Protein AF-A0A7X0Y5F2-F1 (afdb_monomer_lite)

Organism: NCBI:txid1494963

Sequence (61 aa):
MSITPGCTVEVQDRTGVELYLVEGQKVKVLEVHESGMLKVTDQFSEIFIQRDQVKEVKNYG

pLDDT: mean 87.82, std 10.7, range [44.88, 96.44]

Structure (mmCIF, N/CA/C/O backbone):
data_AF-A0A7X0Y5F2-F1
#
_entry.id   AF-A0A7X0Y5F2-F1
#
loop_
_atom_site.group_PDB
_atom_site.id
_atom_site.type_symbol
_atom_site.label_atom_id
_atom_site.label_alt_id
_atom_site.label_comp_id
_atom_site.label_asym_id
_atom_site.label_entity_id
_atom_site.label_seq_id
_atom_site.pdbx_PDB_ins_code
_atom_site.Cartn_x
_atom_site.Cartn_y
_atom_site.Cartn_z
_atom_site.occupancy
_atom_site.B_iso_or_equiv
_atom_site.auth_seq_id
_atom_site.auth_comp_id
_atom_site.auth_asym_id
_atom_site.auth_atom_id
_atom_site.pdbx_PDB_model_num
ATOM 1 N N . MET A 1 1 ? -11.197 2.329 -11.546 1.00 58.28 1 MET A N 1
ATOM 2 C CA . MET A 1 1 ? -9.778 2.614 -11.852 1.00 58.28 1 MET A CA 1
ATOM 3 C C . MET A 1 1 ? -8.945 1.555 -11.168 1.00 58.28 1 MET A C 1
ATOM 5 O O . MET A 1 1 ? -9.360 1.104 -10.103 1.00 58.28 1 MET A O 1
ATOM 9 N N . SER A 1 2 ? -7.886 1.067 -11.812 1.00 83.38 2 SER A N 1
ATOM 10 C CA . SER A 1 2 ? -7.090 -0.017 -11.242 1.00 83.38 2 SER A CA 1
ATOM 11 C C . SER A 1 2 ? -5.801 0.539 -10.659 1.00 83.38 2 SER A C 1
ATOM 13 O O . SER A 1 2 ? -5.004 1.097 -11.401 1.00 83.38 2 SER A O 1
ATOM 15 N N . ILE A 1 3 ? -5.596 0.354 -9.354 1.00 89.75 3 ILE A N 1
ATOM 16 C CA . ILE A 1 3 ? -4.306 0.594 -8.709 1.00 89.75 3 ILE A CA 1
ATOM 17 C C . ILE A 1 3 ? -3.317 -0.447 -9.240 1.00 89.75 3 ILE A C 1
ATOM 19 O O . ILE A 1 3 ? -3.580 -1.652 -9.140 1.00 89.75 3 ILE A O 1
ATOM 23 N N . THR A 1 4 ? -2.203 0.030 -9.791 1.00 92.81 4 THR A N 1
ATOM 24 C CA . THR A 1 4 ? -1.090 -0.765 -10.327 1.00 92.81 4 THR A CA 1
ATOM 25 C C . THR A 1 4 ? 0.241 -0.323 -9.708 1.00 92.81 4 THR A C 1
ATOM 27 O O . THR A 1 4 ? 0.320 0.781 -9.157 1.00 92.81 4 THR A O 1
ATOM 30 N N . PRO A 1 5 ? 1.310 -1.134 -9.812 1.00 94.50 5 PRO A N 1
ATOM 31 C CA . PRO A 1 5 ? 2.661 -0.693 -9.471 1.00 94.50 5 PRO A CA 1
ATOM 32 C C . PRO A 1 5 ? 3.011 0.647 -10.129 1.00 94.50 5 PRO A C 1
ATOM 34 O O . PRO A 1 5 ? 2.720 0.871 -11.303 1.00 94.50 5 PRO A O 1
ATOM 37 N N . GLY A 1 6 ? 3.617 1.551 -9.363 1.00 92.62 6 GLY A N 1
ATOM 38 C CA . GLY A 1 6 ? 3.969 2.904 -9.790 1.00 92.62 6 GLY A CA 1
ATOM 39 C C . GLY A 1 6 ? 2.928 3.980 -9.471 1.00 92.62 6 GLY A C 1
ATOM 40 O O . GLY A 1 6 ? 3.305 5.152 -9.432 1.00 92.62 6 GLY A O 1
ATOM 41 N N . CYS A 1 7 ? 1.670 3.619 -9.189 1.00 92.88 7 CYS A N 1
ATOM 42 C CA . CYS A 1 7 ? 0.641 4.585 -8.799 1.00 92.88 7 CYS A CA 1
ATOM 43 C C . CYS A 1 7 ? 0.984 5.274 -7.470 1.00 92.88 7 CYS A C 1
ATOM 45 O O . CYS A 1 7 ? 1.550 4.665 -6.559 1.00 92.88 7 CYS A O 1
ATOM 47 N N . THR A 1 8 ? 0.578 6.537 -7.339 1.00 94.19 8 THR A N 1
ATOM 48 C CA . THR A 1 8 ? 0.510 7.217 -6.042 1.00 94.19 8 THR A CA 1
ATOM 49 C C . THR A 1 8 ? -0.882 7.018 -5.460 1.00 94.19 8 THR A C 1
ATOM 51 O O . THR A 1 8 ? -1.888 7.278 -6.122 1.00 94.19 8 THR A O 1
ATOM 54 N N . VAL A 1 9 ? -0.940 6.559 -4.217 1.00 93.81 9 VAL A N 1
ATOM 55 C CA . VAL A 1 9 ? -2.187 6.367 -3.476 1.00 93.81 9 VAL A CA 1
ATOM 56 C C . VAL A 1 9 ? -2.136 7.157 -2.177 1.00 93.81 9 VAL A C 1
ATOM 58 O O . VAL A 1 9 ? -1.065 7.394 -1.627 1.00 93.81 9 VAL A O 1
ATOM 61 N N . GLU A 1 10 ? -3.295 7.587 -1.705 1.00 94.56 10 GLU A N 1
ATOM 62 C CA . GLU A 1 10 ? -3.468 8.274 -0.433 1.00 94.56 10 GLU A CA 1
ATOM 63 C C . GLU A 1 10 ? -4.095 7.316 0.576 1.00 94.56 10 GLU A C 1
ATOM 65 O O . GLU A 1 10 ? -5.136 6.718 0.292 1.00 94.56 10 GLU A O 1
ATOM 70 N N . VAL A 1 11 ? -3.469 7.174 1.741 1.00 93.56 11 VAL A N 1
ATOM 71 C CA . VAL A 1 11 ? -3.971 6.345 2.843 1.00 93.56 11 VAL A CA 1
ATOM 72 C C . VAL A 1 11 ? -5.274 6.945 3.369 1.00 93.56 11 VAL A C 1
ATOM 74 O O . VAL A 1 11 ? -5.320 8.129 3.684 1.00 93.56 11 VAL A O 1
ATOM 77 N N . GLN A 1 12 ? -6.339 6.153 3.436 1.00 94.69 12 GLN A N 1
ATOM 78 C CA . GLN A 1 12 ? -7.657 6.566 3.937 1.00 94.69 12 GLN A CA 1
ATOM 79 C C . GLN A 1 12 ? -7.983 5.928 5.292 1.00 94.69 12 GLN A C 1
ATOM 81 O O . GLN A 1 12 ? -8.696 6.531 6.083 1.00 94.69 12 GLN A O 1
ATOM 86 N N . ASP A 1 13 ? -7.461 4.729 5.547 1.00 90.44 13 ASP A N 1
ATOM 87 C CA . ASP A 1 13 ? -7.597 3.994 6.805 1.00 90.44 13 ASP A CA 1
ATOM 88 C C . ASP A 1 13 ? -6.266 3.296 7.115 1.00 90.44 13 ASP A C 1
ATOM 90 O O . ASP A 1 13 ? -5.548 2.854 6.218 1.00 90.44 13 ASP A O 1
ATOM 94 N N . ARG A 1 14 ? -5.916 3.221 8.396 1.00 86.81 14 ARG A N 1
ATOM 95 C CA . ARG A 1 14 ? -4.676 2.605 8.894 1.00 86.81 14 ARG A CA 1
ATOM 96 C C . ARG A 1 14 ? -4.926 1.465 9.880 1.00 86.81 14 ARG A C 1
ATOM 98 O O . ARG A 1 14 ? -4.006 1.018 10.5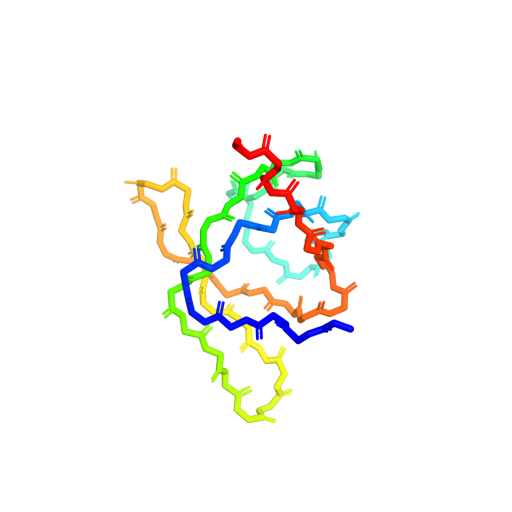63 1.00 86.81 14 ARG A O 1
ATOM 105 N N . THR A 1 15 ? -6.167 1.007 10.004 1.00 87.62 15 THR A N 1
ATOM 106 C CA . THR A 1 15 ? -6.531 -0.098 10.891 1.00 87.62 15 THR A CA 1
ATOM 107 C C . THR A 1 15 ? -5.730 -1.351 10.530 1.00 87.62 15 THR A C 1
ATOM 109 O O . THR A 1 15 ? -5.788 -1.835 9.404 1.00 87.62 15 THR A O 1
ATOM 112 N N . GLY A 1 16 ? -4.960 -1.877 11.486 1.00 82.69 16 GLY A N 1
ATOM 113 C CA . GLY A 1 16 ? -4.137 -3.077 11.283 1.00 82.69 16 GLY A CA 1
ATOM 114 C C . GLY A 1 16 ? -2.867 -2.869 10.450 1.00 82.69 16 GLY A C 1
ATOM 115 O O . GLY A 1 16 ? -2.155 -3.839 10.205 1.00 82.69 16 GLY A O 1
ATOM 116 N N . VAL A 1 17 ? -2.561 -1.633 10.048 1.00 81.44 17 VAL A N 1
ATOM 117 C CA . VAL A 1 17 ? -1.298 -1.273 9.397 1.00 81.44 17 VAL A CA 1
ATOM 118 C C . VAL A 1 17 ? -0.290 -0.858 10.470 1.00 81.44 17 VAL 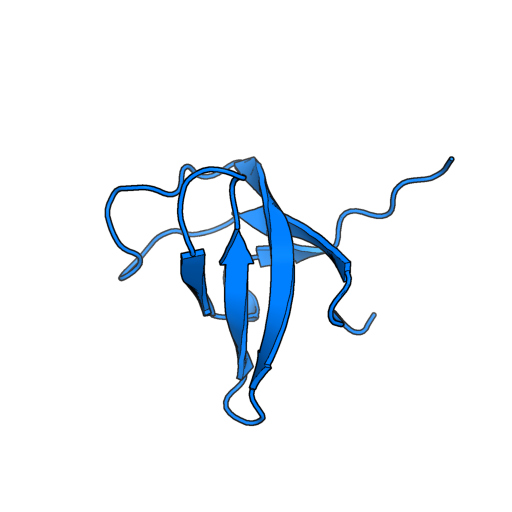A C 1
ATOM 120 O O . VAL A 1 17 ? -0.656 -0.219 11.460 1.00 81.44 17 VAL A O 1
ATOM 123 N N . GLU A 1 18 ? 0.979 -1.240 10.303 1.00 69.88 18 GLU A N 1
ATOM 124 C CA . GLU A 1 18 ? 2.052 -0.834 11.216 1.00 69.88 18 GLU A CA 1
ATOM 125 C C . GLU A 1 18 ? 2.083 0.697 11.392 1.00 69.88 18 GLU A C 1
ATOM 127 O O . GLU A 1 18 ? 1.721 1.447 10.484 1.00 69.88 18 GLU A O 1
ATOM 132 N N . LEU A 1 19 ? 2.525 1.165 12.568 1.00 68.44 19 LEU A N 1
ATOM 133 C CA . LEU A 1 19 ? 2.440 2.558 13.057 1.00 68.44 19 LEU A CA 1
ATOM 134 C C . LEU A 1 19 ? 3.101 3.635 12.164 1.00 68.44 19 LEU A C 1
ATOM 136 O O . LEU A 1 19 ? 3.117 4.807 12.535 1.00 68.44 19 LEU A O 1
ATOM 140 N N . TYR A 1 20 ? 3.655 3.255 11.018 1.00 77.06 20 TYR A N 1
ATOM 141 C CA . TYR A 1 20 ? 4.430 4.098 10.118 1.00 77.06 20 TYR A CA 1
ATOM 142 C C . TYR A 1 20 ? 3.578 4.888 9.114 1.00 77.06 20 TYR A C 1
ATOM 144 O O . TYR A 1 20 ? 4.046 5.913 8.627 1.00 77.06 20 TYR A O 1
ATOM 152 N N . LEU A 1 21 ? 2.341 4.461 8.814 1.00 84.00 21 LEU A N 1
ATOM 153 C CA . LEU A 1 21 ? 1.457 5.195 7.897 1.00 84.00 21 LEU A CA 1
ATOM 154 C C . LEU A 1 21 ? 0.478 6.119 8.625 1.00 84.00 21 LEU A C 1
ATOM 156 O O . LEU A 1 21 ? -0.143 5.756 9.628 1.00 84.00 21 LEU A O 1
ATOM 160 N N . VAL A 1 22 ? 0.300 7.311 8.058 1.00 87.62 22 VAL A N 1
ATOM 161 C CA . VAL A 1 22 ? -0.649 8.327 8.524 1.00 87.62 22 VAL A CA 1
ATOM 162 C C . VAL A 1 22 ? -1.798 8.457 7.522 1.00 87.62 22 VAL A C 1
ATOM 164 O O . VAL A 1 22 ? -1.583 8.450 6.312 1.00 87.62 22 VAL A O 1
ATOM 167 N N . GLU A 1 23 ? -3.031 8.601 8.007 1.00 90.75 23 GLU A N 1
ATOM 168 C CA . GLU A 1 23 ? -4.178 8.922 7.146 1.00 90.75 23 GLU A CA 1
ATOM 169 C C . GLU A 1 23 ? -3.939 10.242 6.392 1.00 90.75 23 GLU A C 1
ATOM 171 O O . GLU A 1 23 ? -3.428 11.216 6.944 1.00 90.75 23 GLU A O 1
ATOM 176 N N . GLY A 1 24 ? -4.271 10.267 5.103 1.00 90.56 24 GLY A N 1
ATOM 177 C CA . GLY A 1 24 ? -3.965 11.365 4.185 1.00 90.56 24 GLY A CA 1
ATOM 178 C C . GLY A 1 24 ? -2.536 11.352 3.623 1.00 90.56 24 GLY A C 1
ATOM 179 O O . GLY A 1 24 ? -2.221 12.147 2.735 1.00 90.56 24 GLY A O 1
ATOM 180 N N . GLN A 1 25 ? -1.653 10.460 4.087 1.00 91.62 25 GLN A N 1
ATOM 181 C CA . GLN A 1 25 ? -0.303 10.334 3.538 1.00 91.62 25 GLN A CA 1
ATOM 182 C C . GLN A 1 25 ? -0.346 9.759 2.122 1.00 91.62 25 GLN A C 1
ATOM 184 O O . GLN A 1 25 ? -1.030 8.772 1.848 1.00 91.62 25 GLN A O 1
ATOM 189 N N . LYS A 1 26 ? 0.439 10.354 1.219 1.00 93.62 26 LYS A N 1
ATOM 190 C CA . LYS A 1 26 ? 0.624 9.850 -0.143 1.00 93.62 26 LYS A CA 1
ATOM 191 C C . LYS A 1 26 ? 1.831 8.929 -0.198 1.00 93.62 26 LYS A C 1
ATOM 193 O O . LYS A 1 26 ? 2.940 9.338 0.136 1.00 93.62 26 LYS A O 1
ATOM 198 N N . VAL A 1 27 ? 1.610 7.711 -0.666 1.00 93.44 27 VAL A N 1
ATOM 199 C CA . VAL A 1 27 ? 2.626 6.664 -0.796 1.00 93.44 27 VAL A CA 1
ATOM 200 C C . VAL A 1 27 ? 2.639 6.116 -2.215 1.00 93.44 27 VAL A C 1
ATOM 202 O O . VAL A 1 27 ? 1.666 6.245 -2.966 1.00 93.44 27 VAL A O 1
ATOM 205 N N . LYS A 1 28 ? 3.762 5.521 -2.613 1.00 95.31 28 LYS A N 1
ATOM 206 C CA . LYS A 1 28 ? 3.905 4.908 -3.935 1.00 95.31 28 LYS A CA 1
ATOM 207 C C . LYS A 1 28 ? 3.661 3.410 -3.839 1.00 95.31 28 LYS A C 1
ATOM 209 O O . LYS A 1 28 ? 4.231 2.751 -2.977 1.00 95.31 28 LYS A O 1
ATOM 214 N N . VAL A 1 29 ? 2.860 2.871 -4.750 1.00 95.38 29 VAL A N 1
ATOM 215 C CA . VAL A 1 29 ? 2.643 1.427 -4.873 1.00 95.38 29 VAL A CA 1
ATOM 216 C C . VAL A 1 29 ? 3.850 0.799 -5.560 1.00 95.38 29 VAL A C 1
ATOM 218 O O . VAL A 1 29 ? 4.240 1.222 -6.650 1.00 95.38 29 VAL A O 1
ATOM 221 N N . LEU A 1 30 ? 4.436 -0.209 -4.925 1.00 95.88 30 LEU A N 1
ATOM 222 C CA . LEU A 1 30 ? 5.532 -1.010 -5.463 1.00 95.88 30 LEU A CA 1
ATOM 223 C C . LEU A 1 30 ? 5.008 -2.291 -6.107 1.00 95.88 30 LEU A C 1
ATOM 225 O O . LEU A 1 30 ? 5.398 -2.612 -7.224 1.00 95.88 30 LEU A O 1
ATOM 229 N N . GLU A 1 31 ? 4.090 -2.986 -5.433 1.00 96.44 31 GLU A N 1
ATOM 230 C CA . GLU A 1 31 ? 3.538 -4.267 -5.881 1.00 96.44 31 GLU A CA 1
ATOM 231 C C . GLU A 1 31 ? 2.048 -4.378 -5.532 1.00 96.44 31 GLU A C 1
ATOM 233 O O . GLU A 1 31 ? 1.561 -3.756 -4.583 1.00 96.44 31 GLU A O 1
ATOM 238 N N . VAL A 1 32 ? 1.323 -5.182 -6.313 1.00 95.12 32 VAL A N 1
ATOM 239 C CA . VAL A 1 32 ? -0.097 -5.494 -6.107 1.00 95.12 32 VAL A CA 1
ATOM 240 C C . VAL A 1 32 ? -0.239 -7.009 -6.083 1.00 95.12 32 VAL A C 1
ATOM 242 O O . VAL A 1 32 ? 0.027 -7.665 -7.088 1.00 95.12 32 VAL A O 1
ATOM 245 N N . HIS A 1 33 ? -0.659 -7.563 -4.949 1.00 94.50 33 HIS A N 1
ATOM 246 C CA . HIS A 1 33 ? -0.881 -8.997 -4.797 1.00 94.50 33 HIS A CA 1
ATOM 247 C C . HIS A 1 33 ? -2.313 -9.375 -5.195 1.00 94.50 33 HIS A C 1
ATOM 249 O O . HIS A 1 33 ? -3.248 -8.591 -5.022 1.00 94.50 33 HIS A O 1
ATOM 255 N N . GLU A 1 34 ? -2.505 -10.608 -5.671 1.00 90.06 34 GLU A N 1
ATOM 256 C CA . GLU A 1 34 ? -3.827 -11.129 -6.061 1.00 90.06 34 GLU A CA 1
ATOM 257 C C . GLU A 1 34 ? -4.833 -11.154 -4.898 1.00 90.06 34 GLU A C 1
ATOM 259 O O . GLU A 1 34 ? -6.037 -11.078 -5.121 1.00 90.06 34 GLU A O 1
ATOM 264 N N . SER A 1 35 ? -4.344 -11.184 -3.653 1.00 90.94 35 SER A N 1
ATOM 265 C CA . SER A 1 35 ? -5.162 -11.084 -2.439 1.00 90.94 35 SER A CA 1
ATOM 266 C C . SER A 1 35 ? -5.808 -9.710 -2.228 1.00 90.94 35 SER A C 1
ATOM 268 O O . SER A 1 35 ? -6.639 -9.572 -1.336 1.00 90.94 35 SER A O 1
ATOM 270 N N . GLY A 1 36 ? -5.422 -8.690 -3.002 1.00 89.38 36 GLY A N 1
ATOM 271 C CA . GLY A 1 36 ? -5.832 -7.301 -2.782 1.00 89.38 36 GLY A CA 1
ATOM 272 C C . GLY A 1 36 ? -4.911 -6.522 -1.839 1.00 89.38 36 GLY A C 1
ATOM 273 O O . GLY A 1 36 ? -5.152 -5.340 -1.606 1.00 89.38 36 GLY A O 1
ATOM 274 N N . MET A 1 37 ? -3.833 -7.139 -1.348 1.00 94.19 37 MET A N 1
ATOM 275 C CA . MET A 1 37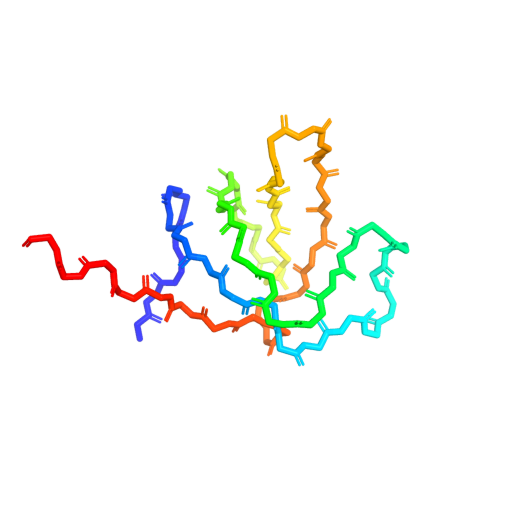 ? -2.814 -6.449 -0.560 1.00 94.19 37 MET A CA 1
ATOM 276 C C . MET A 1 37 ? -1.862 -5.663 -1.468 1.00 94.19 37 MET A C 1
ATOM 278 O O . MET A 1 37 ? -1.449 -6.135 -2.530 1.00 94.19 37 MET A O 1
ATOM 282 N N . LEU A 1 38 ? -1.501 -4.460 -1.040 1.00 94.44 38 LEU A N 1
ATOM 283 C CA . LEU A 1 38 ? -0.577 -3.570 -1.728 1.00 94.44 38 LEU A CA 1
ATOM 284 C C . LEU A 1 38 ? 0.713 -3.473 -0.926 1.00 94.44 38 LEU A C 1
ATOM 286 O O . LEU A 1 38 ? 0.672 -3.234 0.280 1.00 94.44 38 LEU A O 1
ATOM 290 N N . LYS A 1 39 ? 1.853 -3.592 -1.605 1.00 95.00 39 LYS A N 1
ATOM 291 C CA . LYS A 1 39 ? 3.139 -3.179 -1.046 1.00 95.00 39 LYS A CA 1
ATOM 292 C C . LYS A 1 39 ? 3.366 -1.725 -1.432 1.00 95.00 39 LYS A C 1
ATOM 294 O O . LYS A 1 39 ? 3.419 -1.406 -2.622 1.00 95.00 39 LYS A O 1
ATOM 299 N N . VAL A 1 40 ? 3.474 -0.843 -0.449 1.00 94.25 40 VAL A N 1
ATOM 300 C CA . VAL A 1 40 ? 3.669 0.597 -0.639 1.00 94.25 40 VAL A CA 1
ATOM 301 C C . VAL A 1 40 ? 4.970 1.058 -0.000 1.00 94.25 40 VAL A C 1
ATOM 303 O O . VAL A 1 40 ? 5.501 0.403 0.892 1.00 94.25 40 VAL A O 1
ATOM 306 N N . THR A 1 41 ? 5.485 2.197 -0.449 1.00 93.31 41 THR A N 1
ATOM 307 C CA . THR A 1 41 ? 6.629 2.853 0.182 1.00 93.31 41 THR A CA 1
ATOM 308 C C . THR A 1 41 ? 6.379 4.335 0.410 1.00 93.31 41 THR A C 1
ATOM 310 O O . THR A 1 41 ? 5.788 5.026 -0.429 1.00 93.31 41 THR A O 1
ATOM 313 N N . ASP A 1 42 ? 6.873 4.814 1.547 1.00 86.25 42 ASP A N 1
ATOM 314 C CA . ASP A 1 42 ? 6.985 6.224 1.915 1.00 86.25 42 ASP A CA 1
ATOM 315 C C . ASP A 1 42 ? 8.396 6.797 1.655 1.00 86.25 42 ASP A C 1
ATOM 317 O O . ASP A 1 42 ? 8.689 7.902 2.099 1.00 86.25 42 ASP A O 1
ATOM 321 N N . GLN A 1 43 ? 9.238 6.075 0.895 1.00 83.19 43 GLN A N 1
ATOM 322 C CA . GLN A 1 43 ? 10.667 6.318 0.606 1.00 83.19 43 GLN A CA 1
ATOM 323 C C . GLN A 1 43 ? 11.657 5.850 1.682 1.00 83.19 43 GLN A C 1
ATOM 325 O O . GLN A 1 43 ? 12.845 5.741 1.379 1.00 83.19 43 GLN A O 1
ATOM 330 N N . PHE A 1 44 ? 11.198 5.525 2.890 1.00 84.75 44 PHE A N 1
ATOM 331 C CA . PHE A 1 44 ? 12.059 5.051 3.980 1.00 84.75 44 PHE A CA 1
ATOM 332 C C . PHE A 1 44 ? 11.775 3.599 4.350 1.00 84.75 44 PHE A C 1
ATOM 334 O O . PHE A 1 44 ? 12.693 2.861 4.704 1.00 84.75 44 PHE A O 1
ATOM 341 N N . SER A 1 45 ? 10.514 3.193 4.230 1.00 87.50 45 SER A N 1
ATOM 342 C CA . SER A 1 45 ? 10.021 1.875 4.600 1.00 87.50 45 SER A CA 1
ATOM 343 C C . SER A 1 45 ? 9.189 1.266 3.474 1.00 87.50 45 SER A C 1
ATOM 345 O O . SER A 1 45 ? 8.642 1.963 2.612 1.00 87.50 45 SER A O 1
ATOM 347 N N . GLU A 1 46 ? 9.085 -0.059 3.493 1.00 92.31 46 GLU A N 1
ATOM 348 C CA . GLU A 1 46 ? 8.151 -0.823 2.671 1.00 92.31 46 GLU A CA 1
ATOM 349 C C . GLU A 1 46 ? 7.076 -1.407 3.582 1.00 92.31 46 GLU A C 1
ATOM 351 O O . GLU A 1 46 ? 7.390 -2.074 4.564 1.00 92.31 46 GLU A O 1
ATOM 356 N N . ILE A 1 47 ? 5.813 -1.126 3.279 1.00 92.62 47 ILE A N 1
ATOM 357 C CA . ILE A 1 47 ? 4.685 -1.401 4.170 1.00 92.62 47 ILE A CA 1
ATOM 358 C C . ILE A 1 47 ? 3.595 -2.104 3.370 1.00 92.62 47 ILE A C 1
ATOM 360 O O . ILE A 1 47 ? 3.381 -1.804 2.194 1.00 92.62 47 ILE A O 1
ATOM 364 N N . PHE A 1 48 ? 2.894 -3.038 4.006 1.00 93.19 48 PHE A N 1
ATOM 365 C CA . PHE A 1 48 ? 1.727 -3.683 3.418 1.00 93.19 48 PHE A CA 1
ATOM 366 C C . PHE A 1 48 ? 0.441 -3.012 3.892 1.00 93.19 48 PHE A C 1
ATOM 368 O O . PHE A 1 48 ? 0.264 -2.758 5.081 1.00 93.19 48 PHE A O 1
ATOM 375 N N . ILE A 1 49 ? -0.459 -2.733 2.953 1.00 93.00 49 ILE A N 1
ATOM 376 C CA . ILE A 1 49 ? -1.758 -2.108 3.213 1.00 93.00 49 ILE A CA 1
ATOM 377 C C . ILE A 1 49 ? -2.827 -2.726 2.315 1.00 93.00 49 ILE A C 1
ATOM 379 O O . ILE A 1 49 ? -2.532 -3.152 1.195 1.00 93.00 49 ILE A O 1
ATOM 383 N N . GLN A 1 50 ? -4.070 -2.799 2.786 1.00 93.81 50 GLN A N 1
ATOM 384 C CA . GLN A 1 50 ? -5.163 -3.304 1.959 1.00 93.81 50 GLN A CA 1
ATOM 385 C C . GLN A 1 50 ? -5.575 -2.280 0.897 1.00 93.81 50 GLN A C 1
ATOM 387 O O . GLN A 1 50 ? -5.507 -1.066 1.093 1.00 93.81 50 GLN A O 1
ATOM 392 N N . ARG A 1 51 ? -6.009 -2.768 -0.267 1.00 93.06 51 ARG A N 1
ATOM 393 C CA . ARG A 1 51 ? -6.400 -1.908 -1.393 1.00 93.06 51 ARG A CA 1
ATOM 394 C C . ARG A 1 51 ? -7.604 -1.012 -1.095 1.00 93.06 51 ARG A C 1
ATOM 396 O O . ARG A 1 51 ? -7.701 0.059 -1.684 1.00 93.06 51 ARG A O 1
ATOM 403 N N . ASP A 1 52 ? -8.520 -1.444 -0.239 1.00 93.50 52 ASP A N 1
ATOM 404 C CA . ASP A 1 52 ? -9.700 -0.681 0.187 1.00 93.50 52 ASP A CA 1
ATOM 405 C C . ASP A 1 52 ? -9.375 0.430 1.199 1.00 93.50 52 ASP A C 1
ATOM 407 O O . ASP A 1 52 ? -10.139 1.384 1.327 1.00 93.50 52 ASP A O 1
ATOM 411 N N . GLN A 1 53 ? -8.211 0.359 1.847 1.00 93.50 53 GLN A N 1
ATOM 412 C CA . GLN A 1 53 ? -7.712 1.361 2.790 1.00 93.50 53 GLN A CA 1
ATOM 413 C C . GLN A 1 53 ? -7.004 2.539 2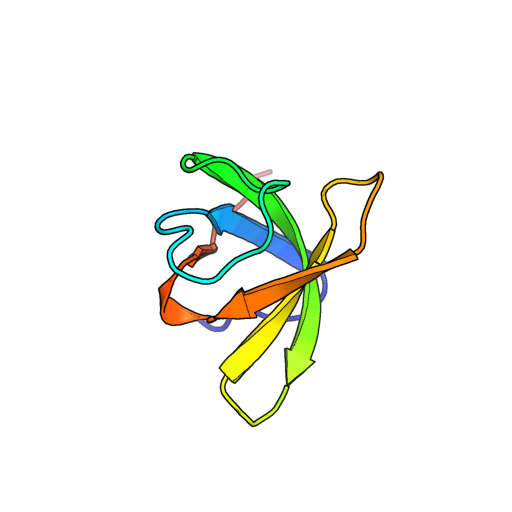.114 1.00 93.50 53 GLN A C 1
ATOM 415 O O . GLN A 1 53 ? -6.528 3.454 2.789 1.00 93.50 53 GLN A O 1
ATOM 420 N N . VAL A 1 54 ? -6.912 2.544 0.783 1.00 93.94 54 VAL A N 1
ATOM 421 C CA . VAL A 1 54 ? -6.245 3.601 0.024 1.00 93.94 54 VAL A CA 1
ATOM 422 C C . VAL A 1 54 ? -7.109 4.107 -1.123 1.00 93.94 54 VAL A C 1
ATOM 424 O O . VAL A 1 54 ? -7.988 3.421 -1.643 1.00 93.94 54 VAL A O 1
ATOM 427 N N . LYS A 1 55 ? -6.810 5.321 -1.578 1.00 93.94 55 LYS A N 1
ATOM 428 C CA . LYS A 1 55 ? -7.440 5.938 -2.744 1.00 93.94 55 LYS A CA 1
ATOM 429 C C . LYS A 1 55 ? -6.386 6.318 -3.772 1.00 93.94 55 LYS A C 1
ATOM 431 O O . LYS A 1 55 ? -5.405 6.974 -3.445 1.00 93.94 55 LYS A O 1
AT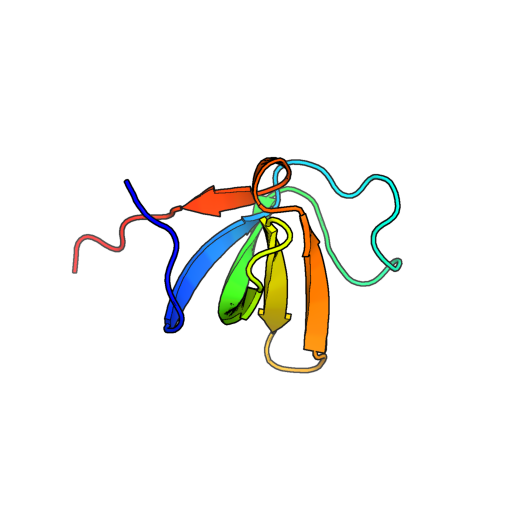OM 436 N N . GLU A 1 56 ? -6.597 5.943 -5.030 1.00 90.94 56 GLU A N 1
ATOM 437 C CA . GLU A 1 56 ? -5.710 6.354 -6.121 1.00 90.94 56 GLU A 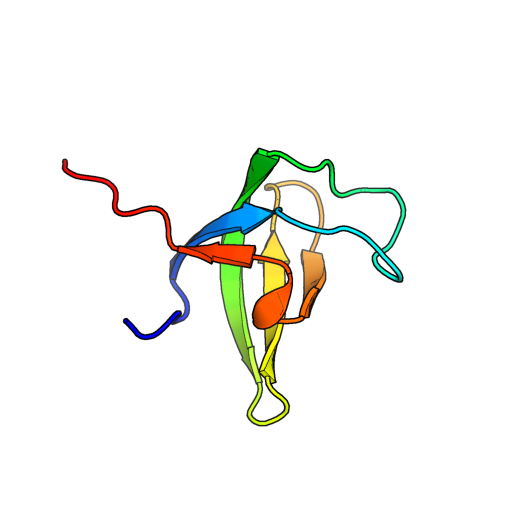CA 1
ATOM 438 C C . GLU A 1 56 ? -5.737 7.875 -6.310 1.00 90.94 56 GLU A C 1
ATOM 440 O O . GLU A 1 56 ? -6.803 8.480 -6.474 1.00 90.94 56 GLU A O 1
ATOM 445 N N . VAL A 1 57 ? -4.553 8.487 -6.318 1.00 88.69 57 VAL A N 1
ATOM 446 C CA . VAL A 1 57 ? -4.380 9.910 -6.602 1.00 88.69 57 VAL A CA 1
ATOM 447 C C . VAL A 1 57 ? -3.932 10.042 -8.048 1.00 88.69 57 VAL A C 1
ATOM 449 O O . VAL A 1 57 ? -2.809 9.691 -8.404 1.00 88.69 57 VAL A O 1
ATOM 452 N N . LYS A 1 58 ? -4.809 10.573 -8.903 1.00 78.62 58 LYS A N 1
ATOM 453 C CA . LYS A 1 58 ? -4.405 10.969 -10.253 1.00 78.62 58 LYS A CA 1
ATOM 454 C C . LYS A 1 58 ? -3.507 12.194 -10.162 1.00 78.62 58 LYS A C 1
ATOM 456 O O . LYS A 1 58 ? -3.982 13.281 -9.838 1.00 78.62 58 LYS A O 1
ATOM 461 N N . ASN A 1 59 ? -2.235 12.029 -10.495 1.00 62.03 59 ASN A N 1
ATOM 462 C CA . ASN A 1 59 ? -1.383 13.167 -10.805 1.00 62.03 59 ASN A CA 1
ATOM 463 C C . ASN A 1 59 ? -1.770 13.663 -12.204 1.00 62.03 59 ASN A C 1
ATOM 465 O O . ASN A 1 59 ? -1.421 13.040 -13.204 1.00 62.03 59 ASN A O 1
ATOM 469 N N . TYR A 1 60 ? -2.539 14.749 -12.270 1.00 52.38 60 TYR A N 1
ATOM 470 C CA . TYR A 1 60 ? -2.668 15.538 -13.494 1.00 52.38 60 TYR A CA 1
ATOM 471 C C . TYR A 1 60 ? -1.393 16.379 -13.600 1.00 52.38 60 TYR A C 1
ATOM 473 O O . TYR A 1 60 ? -1.301 17.439 -12.983 1.00 52.38 60 TYR A O 1
ATOM 481 N N . GLY A 1 61 ? -0.378 15.812 -14.254 1.00 44.88 61 GLY A N 1
ATOM 482 C CA . GLY A 1 61 ? 0.810 16.542 -14.699 1.00 44.88 61 GLY A CA 1
ATOM 483 C C . GLY A 1 61 ? 0.529 17.302 -15.983 1.00 44.88 61 GLY A C 1
ATOM 484 O O . GLY A 1 61 ? -0.297 16.799 -16.780 1.00 44.88 61 GLY A O 1
#

Foldseek 3Di:
DDDAAQFKKAFCDCVPWPPPDDHRDIWGFHHADPVQWTFTDPPPDTTIDGNVRIGTDDDPD

Secondary structure (DSSP, 8-state):
----TT-EEEE---TTS-TT--TT-EEEEEEE-TTSEEEEE-SS-EEEEEGGGEEE-----

Radius of gyration: 10.42 Å; chains: 1; bounding box: 22×28×28 Å